Protein AF-A0A377DDI0-F1 (afdb_monomer_lite)

Structure (mmCIF, N/CA/C/O backbone):
data_AF-A0A377DDI0-F1
#
_entry.id   AF-A0A377DDI0-F1
#
loop_
_atom_site.group_PDB
_atom_site.id
_atom_site.type_symbol
_atom_site.label_atom_id
_atom_site.label_alt_id
_atom_site.label_comp_id
_atom_site.label_asym_id
_atom_site.label_entity_id
_atom_site.label_seq_id
_atom_site.pdbx_PDB_ins_code
_atom_site.Cartn_x
_atom_site.Cartn_y
_atom_site.Cartn_z
_atom_site.occupancy
_atom_site.B_iso_or_equiv
_atom_site.auth_seq_id
_atom_site.auth_comp_id
_atom_site.auth_asym_id
_atom_site.auth_atom_id
_atom_site.pdbx_PDB_model_num
ATOM 1 N N . MET A 1 1 ? -11.522 -9.857 15.204 1.00 60.22 1 MET A N 1
ATOM 2 C CA . MET A 1 1 ? -10.809 -10.797 14.312 1.00 60.22 1 MET A CA 1
ATOM 3 C C . MET A 1 1 ? -9.796 -11.535 15.163 1.00 60.22 1 MET A C 1
ATOM 5 O O . MET A 1 1 ? -9.206 -10.885 16.016 1.00 60.22 1 MET A O 1
ATOM 9 N N . ASP A 1 2 ? -9.607 -12.838 14.962 1.00 80.56 2 ASP A N 1
ATOM 10 C CA . ASP A 1 2 ? -8.554 -13.583 15.661 1.00 80.56 2 ASP A CA 1
ATOM 11 C C . ASP A 1 2 ? -7.173 -13.152 15.165 1.00 80.56 2 ASP A C 1
ATOM 13 O O . ASP A 1 2 ? -6.831 -13.349 13.996 1.00 80.56 2 ASP A O 1
ATOM 17 N N . THR A 1 3 ? -6.371 -12.567 16.052 1.00 79.50 3 THR A N 1
ATOM 18 C CA . THR A 1 3 ? -5.048 -12.015 15.722 1.00 79.50 3 THR A CA 1
ATOM 19 C C . THR A 1 3 ? -4.127 -13.077 15.120 1.00 79.50 3 THR A C 1
ATOM 21 O O . THR A 1 3 ? -3.436 -12.818 14.134 1.00 79.50 3 THR A O 1
ATOM 24 N N . SER A 1 4 ? -4.181 -14.301 15.650 1.00 83.19 4 SER A N 1
ATOM 25 C CA . SER A 1 4 ? -3.396 -15.441 15.166 1.00 83.19 4 SER A CA 1
ATOM 26 C C . SER A 1 4 ? -3.783 -15.854 13.744 1.00 83.19 4 SER A C 1
ATOM 28 O O . SER A 1 4 ? -2.911 -16.132 12.923 1.00 83.19 4 SER A O 1
ATOM 30 N N . ALA A 1 5 ? -5.078 -15.841 13.415 1.00 85.06 5 ALA A N 1
ATOM 31 C CA . ALA A 1 5 ? -5.556 -16.211 12.086 1.00 85.06 5 ALA A CA 1
ATOM 32 C C . ALA A 1 5 ? -5.127 -15.184 11.026 1.00 85.06 5 ALA A C 1
ATOM 34 O O . ALA A 1 5 ? -4.648 -15.561 9.955 1.00 85.06 5 ALA A O 1
ATOM 35 N N . VAL A 1 6 ? -5.235 -13.885 11.329 1.00 84.75 6 VAL A N 1
ATOM 36 C CA . VAL A 1 6 ? -4.829 -12.807 10.407 1.00 84.75 6 VAL A CA 1
ATOM 37 C C . VAL A 1 6 ? -3.309 -12.784 10.209 1.00 84.75 6 VAL A C 1
ATOM 39 O O . VAL A 1 6 ? -2.839 -12.589 9.085 1.00 84.75 6 VAL A O 1
ATOM 42 N N . PHE A 1 7 ? -2.539 -13.042 11.271 1.00 87.62 7 PHE A N 1
ATOM 43 C CA . PHE A 1 7 ? -1.081 -13.152 11.203 1.00 87.62 7 PHE A CA 1
ATOM 44 C C . PHE A 1 7 ? -0.641 -14.291 10.276 1.00 87.62 7 PHE A C 1
ATOM 46 O O . PHE A 1 7 ? 0.065 -14.046 9.296 1.00 87.62 7 PHE A O 1
ATOM 53 N N . VAL A 1 8 ? -1.123 -15.515 10.526 1.00 90.19 8 VAL A N 1
ATOM 54 C CA . VAL A 1 8 ? -0.775 -16.691 9.712 1.00 90.19 8 VAL A CA 1
ATOM 55 C C . VAL A 1 8 ? -1.194 -16.490 8.257 1.00 90.19 8 VAL A C 1
ATOM 57 O O . VAL A 1 8 ? -0.406 -16.755 7.351 1.00 90.19 8 VAL A O 1
ATOM 60 N N . THR A 1 9 ? -2.392 -15.946 8.025 1.00 88.62 9 THR A N 1
ATOM 61 C CA . THR A 1 9 ? -2.893 -15.647 6.675 1.00 88.62 9 THR A CA 1
ATOM 62 C C . THR A 1 9 ? -1.973 -14.669 5.941 1.00 88.62 9 THR A C 1
ATOM 64 O O . THR A 1 9 ? -1.608 -14.908 4.792 1.00 88.62 9 THR A O 1
ATOM 67 N N . THR A 1 10 ? -1.531 -13.599 6.608 1.00 88.50 10 THR A N 1
ATOM 68 C CA . THR A 1 10 ? -0.636 -12.594 6.010 1.00 88.50 10 THR A CA 1
ATOM 69 C C . THR A 1 10 ? 0.733 -13.185 5.678 1.00 88.50 10 THR A C 1
ATOM 71 O O . THR A 1 10 ? 1.239 -12.969 4.576 1.00 88.50 10 THR A O 1
ATOM 74 N N . CYS A 1 11 ? 1.318 -13.968 6.591 1.00 89.31 11 CYS A N 1
ATOM 75 C CA . CYS A 1 11 ? 2.591 -14.652 6.357 1.00 89.31 11 CYS A CA 1
ATOM 76 C C . CYS A 1 11 ? 2.506 -15.622 5.173 1.00 89.31 11 CYS A C 1
ATOM 78 O O . CYS A 1 11 ? 3.406 -15.650 4.335 1.00 89.31 11 CYS A O 1
ATOM 80 N N . LEU A 1 12 ? 1.416 -16.383 5.078 1.00 91.38 12 LEU A N 1
ATOM 81 C CA . LEU A 1 12 ? 1.224 -17.381 4.030 1.00 91.38 12 LEU A CA 1
ATOM 82 C C . LEU A 1 12 ? 1.040 -16.725 2.653 1.00 91.38 12 LEU A C 1
ATOM 84 O O . LEU A 1 12 ? 1.658 -17.156 1.680 1.00 91.38 12 LEU A O 1
ATOM 88 N N . ILE A 1 13 ? 0.281 -15.626 2.582 1.00 90.00 13 ILE A N 1
ATOM 89 C CA . ILE A 1 13 ? 0.108 -14.839 1.352 1.00 90.00 13 ILE A CA 1
ATOM 90 C C . ILE A 1 13 ? 1.425 -14.172 0.931 1.00 90.00 13 ILE A C 1
ATOM 92 O O . ILE A 1 13 ? 1.770 -14.205 -0.249 1.00 90.00 13 ILE A O 1
ATOM 96 N N . ALA A 1 14 ? 2.183 -13.596 1.870 1.00 89.00 14 ALA A N 1
ATOM 97 C CA . ALA A 1 14 ? 3.468 -12.958 1.576 1.00 89.00 14 ALA A CA 1
ATOM 98 C C . ALA A 1 14 ? 4.522 -13.970 1.095 1.00 89.00 14 ALA A C 1
ATOM 100 O O . ALA A 1 14 ? 5.243 -13.704 0.128 1.00 89.00 14 ALA A O 1
ATOM 101 N N . ALA A 1 15 ? 4.578 -15.152 1.719 1.00 89.12 15 ALA A N 1
ATOM 102 C CA . ALA A 1 15 ? 5.447 -16.245 1.292 1.00 89.12 15 ALA A CA 1
ATOM 103 C C . ALA A 1 15 ? 5.078 -16.724 -0.118 1.00 89.12 15 ALA A C 1
ATOM 105 O O . ALA A 1 15 ? 5.942 -16.788 -0.991 1.00 89.12 15 ALA A O 1
ATOM 106 N N . PHE A 1 16 ? 3.792 -16.976 -0.373 1.00 90.31 16 PHE A N 1
ATOM 107 C CA . PHE A 1 16 ? 3.318 -17.387 -1.693 1.00 90.31 16 PHE A CA 1
ATOM 108 C C . PHE A 1 16 ? 3.593 -16.320 -2.764 1.00 90.31 16 PHE A C 1
ATOM 110 O O . PHE A 1 16 ? 4.114 -16.636 -3.833 1.00 90.31 16 PHE A O 1
ATOM 117 N N . GLY A 1 17 ? 3.319 -15.046 -2.464 1.00 86.31 17 GLY A N 1
ATOM 118 C CA . GLY A 1 17 ? 3.586 -13.923 -3.364 1.00 86.31 17 GLY A CA 1
ATOM 119 C C . GLY A 1 17 ? 5.072 -13.764 -3.689 1.00 86.31 17 GLY A C 1
ATOM 120 O O . GLY A 1 17 ? 5.430 -13.570 -4.850 1.00 86.31 17 GLY A O 1
ATOM 121 N N . SER A 1 18 ? 5.943 -13.925 -2.693 1.00 87.31 18 SER A N 1
ATOM 122 C CA . SER A 1 18 ? 7.397 -13.865 -2.887 1.00 87.31 18 SER A CA 1
ATOM 123 C C . SER A 1 18 ? 7.920 -15.048 -3.711 1.00 87.31 18 SER A C 1
ATOM 125 O O . SER A 1 18 ? 8.747 -14.853 -4.600 1.00 87.31 18 SER A O 1
ATOM 127 N N . ILE A 1 19 ? 7.397 -16.261 -3.488 1.00 86.88 19 ILE A N 1
ATOM 128 C CA . ILE A 1 19 ? 7.741 -17.451 -4.288 1.00 86.88 19 ILE A CA 1
ATOM 129 C C . ILE A 1 19 ? 7.306 -17.263 -5.746 1.00 86.88 19 ILE A C 1
ATOM 131 O O . ILE A 1 19 ? 8.097 -17.496 -6.658 1.00 86.88 19 ILE A O 1
ATOM 135 N N . MET A 1 20 ? 6.075 -16.797 -5.979 1.00 84.94 20 MET A N 1
ATOM 136 C CA . MET A 1 20 ? 5.568 -16.514 -7.326 1.00 84.94 20 MET A CA 1
ATOM 137 C C . MET A 1 20 ? 6.403 -15.440 -8.036 1.00 84.94 20 MET A C 1
ATOM 139 O O . MET A 1 20 ? 6.679 -15.575 -9.227 1.00 84.94 20 MET A O 1
ATOM 143 N N . MET A 1 21 ? 6.847 -14.402 -7.319 1.00 82.62 21 MET A N 1
ATOM 144 C CA . MET A 1 21 ? 7.701 -13.348 -7.876 1.00 82.62 21 MET A CA 1
ATOM 145 C C . MET A 1 21 ? 9.086 -13.879 -8.272 1.00 82.62 21 MET A C 1
ATOM 147 O O . MET A 1 21 ? 9.588 -13.538 -9.345 1.00 82.62 21 MET A O 1
ATOM 151 N N . GLY A 1 22 ? 9.658 -14.779 -7.468 1.00 80.62 22 GLY A N 1
ATOM 152 C CA . GLY A 1 22 ? 10.904 -15.470 -7.797 1.00 80.62 22 GLY A CA 1
ATOM 153 C C . GLY A 1 22 ? 10.778 -16.400 -9.008 1.00 80.62 22 GLY A C 1
ATOM 154 O O . GLY A 1 22 ? 11.629 -16.358 -9.891 1.00 80.62 22 GLY A O 1
ATO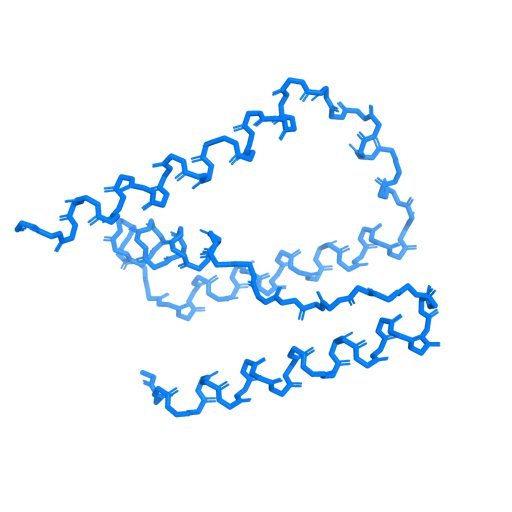M 155 N N . LEU A 1 23 ? 9.706 -17.197 -9.086 1.00 80.25 23 LEU A N 1
ATOM 156 C CA . LEU A 1 23 ? 9.541 -18.219 -10.128 1.00 80.25 23 LEU A CA 1
ATOM 157 C C . LEU A 1 23 ? 9.089 -17.650 -11.483 1.00 80.25 23 LEU A C 1
ATOM 159 O O . LEU A 1 23 ? 9.593 -18.062 -12.524 1.00 80.25 23 LEU A O 1
ATOM 163 N N . PHE A 1 24 ? 8.125 -16.722 -11.486 1.00 74.06 24 PHE A N 1
ATOM 164 C CA . PHE A 1 24 ? 7.516 -16.206 -12.719 1.00 74.06 24 PHE A CA 1
ATOM 165 C C . PHE A 1 24 ? 8.127 -14.895 -13.207 1.00 74.06 24 PHE A C 1
ATOM 167 O O . PHE A 1 24 ? 8.136 -14.642 -14.411 1.00 74.06 24 PHE A O 1
ATOM 174 N N . ALA A 1 25 ? 8.601 -14.038 -12.299 1.00 71.31 25 ALA A N 1
ATOM 175 C CA . ALA A 1 25 ? 9.097 -12.714 -12.663 1.00 71.31 25 ALA A CA 1
ATOM 176 C C . ALA A 1 25 ? 10.634 -12.621 -12.696 1.00 71.31 25 ALA A C 1
ATOM 178 O O . ALA A 1 25 ? 11.139 -11.597 -13.151 1.00 71.31 25 ALA A O 1
ATOM 179 N N . ASN A 1 26 ? 11.371 -13.659 -12.254 1.00 70.94 26 ASN A N 1
ATOM 180 C CA . ASN A 1 26 ? 12.845 -13.683 -12.160 1.00 70.94 26 ASN A CA 1
ATOM 181 C C . ASN A 1 26 ? 13.434 -12.418 -11.498 1.00 70.94 26 ASN A C 1
ATOM 183 O O . ASN A 1 26 ? 14.521 -11.954 -11.840 1.00 70.94 26 ASN A O 1
ATOM 187 N N . LEU A 1 27 ? 12.691 -11.832 -10.557 1.00 72.81 27 LEU A N 1
ATOM 188 C CA . LEU A 1 27 ? 13.054 -10.615 -9.838 1.00 72.81 27 LEU A CA 1
ATOM 189 C C . LEU A 1 27 ? 13.230 -10.980 -8.358 1.00 72.81 27 LEU A C 1
ATOM 191 O O . LEU A 1 27 ? 12.258 -11.425 -7.745 1.00 72.81 27 LEU A O 1
ATOM 195 N N . PRO A 1 28 ? 14.428 -10.803 -7.765 1.00 71.75 28 PRO A N 1
ATOM 196 C CA . PRO A 1 28 ? 14.701 -11.151 -6.370 1.00 71.75 28 PRO A CA 1
ATOM 197 C C . PRO A 1 28 ? 14.129 -10.085 -5.422 1.00 71.75 28 PRO A C 1
ATOM 199 O O . PRO A 1 28 ? 14.859 -9.404 -4.704 1.00 71.75 28 PRO A O 1
ATOM 202 N N . VAL A 1 29 ? 12.811 -9.896 -5.456 1.00 76.94 29 VAL A N 1
ATOM 203 C CA . VAL A 1 29 ? 12.093 -8.907 -4.647 1.00 76.94 29 VAL A CA 1
ATOM 204 C C . VAL A 1 29 ? 11.138 -9.643 -3.717 1.00 76.94 29 VAL A C 1
ATOM 206 O O . VAL A 1 29 ? 10.258 -10.375 -4.162 1.00 76.94 29 VAL A O 1
ATOM 209 N N . ALA A 1 30 ? 11.317 -9.445 -2.411 1.00 77.94 30 ALA A N 1
ATOM 210 C CA . ALA A 1 30 ? 10.393 -9.959 -1.412 1.00 77.94 30 ALA A CA 1
ATOM 211 C C . ALA A 1 30 ? 9.123 -9.102 -1.401 1.00 77.94 30 ALA A C 1
ATOM 213 O O . ALA A 1 30 ? 9.176 -7.878 -1.249 1.00 77.94 30 ALA A O 1
ATOM 214 N N . LEU A 1 31 ? 7.976 -9.754 -1.556 1.00 80.50 31 LEU A N 1
ATOM 215 C CA . LEU A 1 31 ? 6.676 -9.103 -1.535 1.00 80.50 31 LEU A CA 1
ATOM 216 C C . LEU A 1 31 ? 6.195 -9.056 -0.084 1.00 80.50 31 LEU A C 1
ATOM 218 O O . LEU A 1 31 ? 5.743 -10.055 0.473 1.00 80.50 31 LEU A O 1
ATOM 222 N N . ALA A 1 32 ? 6.336 -7.887 0.535 1.00 81.06 32 ALA A N 1
ATOM 223 C CA . ALA A 1 32 ? 5.889 -7.631 1.897 1.00 81.06 32 ALA A CA 1
ATOM 224 C C . ALA A 1 32 ? 4.592 -6.801 1.906 1.00 81.06 32 ALA A C 1
ATOM 226 O O . ALA A 1 32 ? 4.365 -5.993 0.999 1.00 81.06 32 ALA A O 1
ATOM 227 N N . PRO A 1 33 ? 3.737 -6.964 2.931 1.00 79.62 33 PRO A N 1
ATOM 228 C CA . PRO A 1 33 ? 2.551 -6.134 3.094 1.00 79.62 33 PRO A CA 1
ATOM 229 C C . PRO A 1 33 ? 2.928 -4.657 3.288 1.00 79.62 33 PRO A C 1
ATOM 231 O O . PRO A 1 33 ? 3.843 -4.312 4.037 1.00 79.62 33 PRO A O 1
ATOM 234 N N . ALA A 1 34 ? 2.192 -3.764 2.625 1.00 83.69 34 ALA A N 1
ATOM 235 C CA . ALA A 1 34 ? 2.416 -2.325 2.702 1.00 83.69 34 ALA A CA 1
ATOM 236 C C . ALA A 1 34 ? 1.898 -1.751 4.034 1.00 83.69 34 ALA A C 1
ATOM 238 O O . ALA A 1 34 ? 0.720 -1.418 4.174 1.00 83.69 34 ALA A O 1
ATOM 239 N N . MET A 1 35 ? 2.795 -1.584 5.010 1.00 82.31 35 MET A N 1
ATOM 240 C CA . MET A 1 35 ? 2.437 -1.134 6.365 1.00 82.31 35 MET A CA 1
ATOM 241 C C . MET A 1 35 ? 1.765 0.249 6.412 1.00 82.31 35 MET A C 1
ATOM 243 O O . MET A 1 35 ? 0.893 0.475 7.248 1.00 82.31 35 MET A O 1
ATOM 247 N N . GLY A 1 36 ? 2.098 1.163 5.493 1.00 82.38 36 GLY A N 1
ATOM 248 C CA . GLY A 1 36 ? 1.474 2.491 5.445 1.00 82.38 36 GLY A CA 1
ATOM 249 C C . GLY A 1 36 ? -0.006 2.479 5.063 1.00 82.38 36 GLY A C 1
ATOM 250 O O . GLY A 1 36 ? -0.794 3.226 5.642 1.00 82.38 36 GLY A O 1
ATOM 251 N N . LEU A 1 37 ? -0.411 1.586 4.153 1.00 82.25 37 LEU A N 1
ATOM 252 C CA . LEU A 1 37 ? -1.829 1.403 3.829 1.00 82.25 37 LEU A CA 1
ATOM 253 C C . LEU A 1 37 ? -2.593 0.759 4.986 1.00 82.25 37 LEU A C 1
ATOM 255 O O . LEU A 1 37 ? -3.745 1.115 5.212 1.00 82.25 37 LEU A O 1
ATOM 259 N N . ASN A 1 38 ? -1.957 -0.144 5.737 1.00 84.38 38 ASN A N 1
ATOM 260 C CA . ASN A 1 38 ? -2.582 -0.769 6.904 1.00 84.38 38 ASN A CA 1
ATOM 261 C C . ASN A 1 38 ? -2.887 0.266 7.998 1.00 84.38 38 ASN A C 1
ATOM 263 O O . ASN A 1 38 ? -3.971 0.244 8.581 1.00 84.38 38 ASN A O 1
ATOM 267 N N . ALA A 1 39 ? -1.969 1.210 8.233 1.00 82.94 39 ALA A N 1
ATOM 268 C CA . ALA A 1 39 ? -2.201 2.327 9.147 1.00 82.94 39 ALA A CA 1
ATOM 269 C C . ALA A 1 39 ? -3.332 3.239 8.645 1.00 82.94 39 ALA A C 1
ATOM 271 O O . ALA A 1 39 ? -4.254 3.555 9.394 1.00 82.94 39 ALA A O 1
ATOM 272 N N . PHE A 1 40 ? -3.315 3.615 7.362 1.00 83.25 40 PHE A N 1
ATOM 273 C CA . PHE A 1 40 ? -4.393 4.412 6.769 1.00 83.25 40 PHE A CA 1
ATOM 274 C C . PHE A 1 40 ? -5.757 3.720 6.904 1.00 83.25 40 PHE A C 1
ATOM 276 O O . PHE A 1 40 ? -6.739 4.344 7.295 1.00 83.25 40 PHE A O 1
ATOM 283 N N . PHE A 1 41 ? -5.816 2.416 6.645 1.00 84.56 41 PHE A N 1
ATOM 284 C CA . PHE A 1 41 ? -7.030 1.623 6.783 1.00 84.56 41 PHE A CA 1
ATOM 285 C C . PHE A 1 41 ? -7.583 1.645 8.215 1.00 84.56 41 PHE A C 1
ATOM 287 O O . PHE A 1 41 ? -8.752 1.967 8.423 1.00 84.56 41 PHE A O 1
ATOM 294 N N . ALA A 1 42 ? -6.747 1.351 9.211 1.00 83.06 42 ALA A N 1
ATOM 295 C CA . ALA A 1 42 ? -7.185 1.294 10.603 1.00 83.06 42 ALA A CA 1
ATOM 296 C C . ALA A 1 42 ? -7.631 2.669 11.132 1.00 83.06 42 ALA A C 1
ATOM 298 O O . ALA A 1 42 ? -8.673 2.782 11.777 1.00 83.06 42 ALA A O 1
ATOM 299 N N . PHE A 1 43 ? -6.874 3.725 10.831 1.00 81.12 43 PHE A N 1
ATOM 300 C CA . PHE A 1 43 ? -7.097 5.041 11.429 1.00 81.12 43 PHE A CA 1
ATOM 301 C C . PHE A 1 43 ? -8.057 5.929 10.630 1.00 81.12 43 PHE A C 1
ATOM 303 O O . PHE A 1 43 ? -8.839 6.676 11.211 1.00 81.12 43 PHE A O 1
ATOM 310 N N . VAL A 1 44 ? -8.053 5.852 9.301 1.00 80.81 44 VAL A N 1
ATOM 311 C CA . VAL A 1 44 ? -8.929 6.696 8.473 1.00 80.81 44 VAL A CA 1
ATOM 312 C C . VAL A 1 44 ? -10.236 5.978 8.160 1.00 80.81 44 VAL A C 1
ATOM 314 O O . VAL A 1 44 ? -11.311 6.519 8.402 1.00 80.81 44 VAL A O 1
ATOM 317 N N . VAL A 1 45 ? -10.171 4.744 7.659 1.00 82.19 45 VAL A N 1
ATOM 318 C CA . VAL A 1 45 ? -11.376 4.038 7.190 1.00 82.19 45 VAL A CA 1
ATOM 319 C C . VAL A 1 45 ? -12.196 3.495 8.358 1.00 82.19 45 VAL A C 1
ATOM 321 O O . VAL A 1 45 ? -13.415 3.636 8.372 1.00 82.19 45 VAL A O 1
ATOM 324 N N . VAL A 1 46 ? -11.545 2.893 9.353 1.00 81.31 46 VAL A N 1
ATOM 325 C CA . VAL A 1 46 ? -12.264 2.307 10.494 1.00 81.31 46 VAL A CA 1
ATOM 326 C C . VAL A 1 46 ? -12.503 3.346 11.589 1.00 81.31 46 VAL A C 1
ATOM 328 O O . VAL A 1 46 ? -13.638 3.510 12.028 1.00 81.31 46 VAL A O 1
ATOM 331 N N . GLN A 1 47 ? -11.469 4.079 12.016 1.00 75.81 47 GLN A N 1
ATOM 332 C CA . GLN A 1 47 ? -11.602 5.001 13.150 1.00 75.81 47 GLN A CA 1
ATOM 333 C C . GLN A 1 47 ? -12.238 6.353 12.779 1.00 75.81 47 GLN A C 1
ATOM 335 O O . GLN A 1 47 ? -13.119 6.806 13.504 1.00 75.81 47 GLN A O 1
ATOM 340 N N . ALA A 1 48 ? -11.846 6.994 11.669 1.00 76.19 48 ALA A N 1
ATOM 341 C CA . ALA A 1 48 ? -12.392 8.310 11.304 1.00 76.19 48 ALA A CA 1
ATOM 342 C C . ALA A 1 48 ? -13.751 8.237 10.583 1.00 76.19 48 ALA A C 1
ATOM 344 O O . ALA A 1 48 ? -14.621 9.063 10.847 1.00 76.19 48 ALA A O 1
ATOM 345 N N . MET A 1 49 ? -13.957 7.260 9.691 1.00 77.50 49 MET A N 1
ATOM 346 C CA . MET A 1 49 ? -15.239 7.087 8.983 1.00 77.50 49 MET A CA 1
ATOM 347 C C . MET A 1 49 ? -16.249 6.206 9.738 1.00 77.50 49 MET A C 1
ATOM 349 O O . MET A 1 49 ? -17.402 6.125 9.323 1.00 77.50 49 MET A O 1
ATOM 353 N N . GLY A 1 50 ? -15.843 5.542 10.827 1.00 76.62 50 GLY A N 1
ATOM 354 C CA . GLY A 1 50 ? -16.727 4.697 11.642 1.00 76.62 50 GLY A CA 1
ATOM 355 C C . GLY A 1 50 ? -17.289 3.475 10.905 1.00 76.62 50 GLY A C 1
ATOM 356 O O . GLY A 1 50 ? -18.283 2.892 11.340 1.00 76.62 50 GLY A O 1
ATOM 357 N N . LEU A 1 51 ? -16.694 3.096 9.771 1.00 77.56 51 LEU A N 1
ATOM 358 C CA . LEU A 1 51 ? -17.171 1.987 8.954 1.00 77.56 51 LEU A CA 1
ATOM 359 C C . LEU A 1 51 ? -16.692 0.645 9.524 1.00 77.56 51 LEU A C 1
ATOM 361 O O . LEU A 1 51 ? -15.552 0.528 9.985 1.00 77.56 51 LEU A O 1
ATOM 365 N N . PRO A 1 52 ? -17.522 -0.410 9.443 1.00 82.75 52 PRO A N 1
ATOM 366 C CA . PRO A 1 52 ? -17.096 -1.749 9.814 1.00 82.75 52 PRO A CA 1
ATOM 367 C C . PRO A 1 52 ? -15.953 -2.212 8.897 1.00 82.75 52 PRO A C 1
ATOM 369 O O . PRO A 1 52 ? -15.990 -2.030 7.677 1.00 82.75 52 PRO A O 1
ATOM 372 N N . TRP A 1 53 ? -14.934 -2.844 9.486 1.00 79.81 53 TRP A N 1
ATOM 373 C CA . TRP A 1 53 ? -13.712 -3.268 8.787 1.00 79.81 53 TRP A CA 1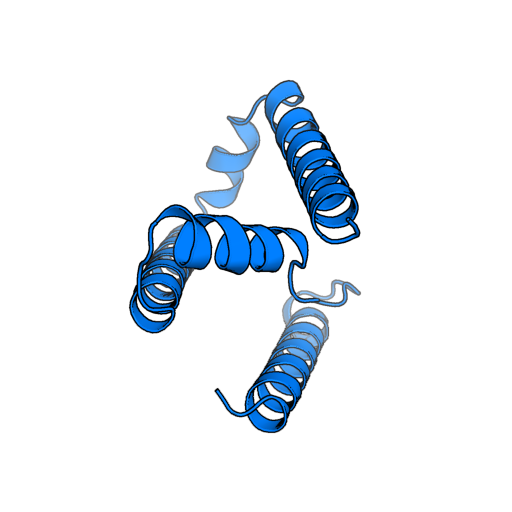
ATOM 374 C C . TRP A 1 53 ? -13.989 -4.177 7.576 1.00 79.81 53 TRP A C 1
ATOM 376 O 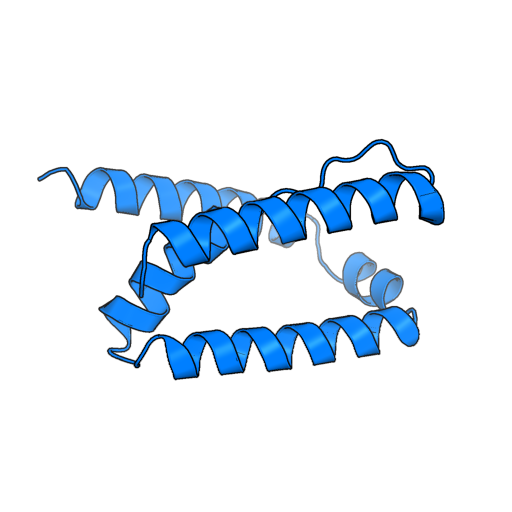O . TRP A 1 53 ? -13.228 -4.160 6.610 1.00 79.81 53 TRP A O 1
ATOM 386 N N . GLN A 1 54 ? -15.098 -4.923 7.583 1.00 85.19 54 GLN A N 1
ATOM 387 C CA . GLN A 1 54 ? -15.524 -5.768 6.467 1.00 85.19 54 GLN A CA 1
ATOM 388 C C . GLN A 1 54 ? -15.819 -4.953 5.201 1.00 85.19 54 GLN A C 1
ATOM 390 O O . GLN A 1 54 ? -15.431 -5.355 4.105 1.00 85.19 54 GLN A O 1
ATOM 395 N N . VAL A 1 55 ? -16.468 -3.791 5.343 1.00 85.69 55 VAL A N 1
ATOM 396 C CA . VAL A 1 55 ? -16.795 -2.908 4.210 1.00 85.69 55 VAL A CA 1
ATOM 397 C C . VAL A 1 55 ? -15.518 -2.311 3.630 1.00 85.69 55 VAL A C 1
ATOM 399 O O . VAL A 1 55 ? -15.336 -2.294 2.413 1.00 85.69 55 VAL A O 1
ATOM 402 N N . GLY A 1 56 ? -14.588 -1.903 4.495 1.00 83.94 56 GLY A N 1
ATOM 403 C CA . GLY A 1 56 ? -13.285 -1.413 4.063 1.00 83.94 56 GLY A CA 1
ATOM 404 C C . GLY A 1 56 ? -12.473 -2.478 3.311 1.00 83.94 56 GLY A C 1
ATOM 405 O O . GLY A 1 56 ? -11.916 -2.189 2.252 1.00 83.94 56 GLY A O 1
ATOM 406 N N . MET A 1 57 ? -12.436 -3.721 3.805 1.00 85.38 57 MET A N 1
ATOM 407 C CA . MET A 1 57 ? -11.770 -4.823 3.094 1.00 85.38 57 MET A CA 1
ATOM 408 C C . MET A 1 57 ? -12.454 -5.150 1.760 1.00 85.38 57 MET A C 1
ATOM 410 O O . MET A 1 57 ? -11.765 -5.447 0.784 1.00 85.38 57 MET A O 1
ATOM 414 N N . GLY A 1 58 ? -13.783 -5.028 1.680 1.00 88.94 58 GLY A N 1
ATOM 415 C CA . GLY A 1 58 ? -14.531 -5.171 0.429 1.00 88.94 58 GLY A CA 1
ATOM 416 C C . GLY A 1 58 ? -14.138 -4.129 -0.623 1.00 88.94 58 GLY A C 1
ATOM 417 O O . GLY A 1 58 ? -13.935 -4.475 -1.786 1.00 88.94 58 GLY A O 1
ATOM 418 N N . ALA A 1 59 ? -13.950 -2.869 -0.221 1.00 88.25 59 ALA A N 1
ATOM 419 C CA . ALA A 1 59 ? -13.473 -1.818 -1.123 1.00 88.25 59 ALA A CA 1
ATOM 420 C C . ALA A 1 59 ? -12.052 -2.105 -1.643 1.00 88.25 59 ALA A C 1
ATOM 422 O O . ALA A 1 59 ? -11.783 -1.948 -2.836 1.00 88.25 59 ALA A O 1
ATOM 423 N N . ILE A 1 60 ? -11.157 -2.586 -0.772 1.00 88.56 60 ILE A N 1
ATOM 424 C CA . ILE A 1 60 ? -9.790 -2.978 -1.152 1.00 88.56 60 ILE A CA 1
ATOM 425 C C . ILE A 1 60 ? -9.814 -4.155 -2.134 1.00 88.56 60 ILE A C 1
ATOM 427 O O . ILE A 1 60 ? -9.077 -4.144 -3.119 1.00 88.56 60 ILE A O 1
ATOM 431 N N . PHE A 1 61 ? -10.681 -5.144 -1.909 1.00 91.00 61 PHE A N 1
ATOM 432 C CA . PHE A 1 61 ? -10.837 -6.296 -2.797 1.00 91.00 61 PHE A CA 1
ATOM 433 C C . PHE A 1 61 ? -11.280 -5.883 -4.209 1.00 91.00 61 PHE A C 1
ATOM 435 O O . PHE A 1 61 ? -10.659 -6.285 -5.194 1.00 91.00 61 PHE A O 1
ATOM 442 N N . TRP A 1 62 ? -12.291 -5.015 -4.321 1.00 92.75 62 TRP A N 1
ATOM 443 C CA . TRP A 1 62 ? -12.715 -4.475 -5.617 1.00 92.75 62 TRP A CA 1
ATOM 444 C C . TRP A 1 62 ? -11.628 -3.625 -6.285 1.00 92.75 62 TRP A C 1
ATOM 446 O O . TRP A 1 62 ? -11.419 -3.740 -7.494 1.00 92.75 62 TRP A O 1
ATOM 456 N N . GLY A 1 63 ? -10.881 -2.834 -5.510 1.00 89.75 63 GLY A N 1
ATOM 457 C CA . GLY A 1 63 ? -9.714 -2.100 -6.005 1.00 89.75 63 GLY A CA 1
ATOM 458 C C . GLY A 1 63 ? -8.617 -3.024 -6.548 1.00 89.75 63 GLY A C 1
ATOM 459 O O . GLY A 1 63 ? -8.043 -2.746 -7.601 1.00 89.75 63 GLY A O 1
ATOM 460 N N . ALA A 1 64 ? -8.367 -4.156 -5.884 1.00 88.12 64 ALA A N 1
ATOM 461 C CA . ALA A 1 64 ? -7.404 -5.163 -6.324 1.00 88.12 64 ALA A CA 1
ATOM 462 C C . ALA A 1 64 ? -7.845 -5.865 -7.618 1.00 88.12 64 ALA A C 1
ATOM 464 O O . ALA A 1 64 ? -7.020 -6.056 -8.511 1.00 88.12 64 ALA A O 1
ATOM 465 N N . ILE A 1 65 ? -9.136 -6.181 -7.765 1.00 93.56 65 ILE A N 1
ATOM 466 C CA . ILE A 1 65 ? -9.696 -6.697 -9.027 1.00 93.56 65 ILE A CA 1
ATOM 467 C C . ILE A 1 65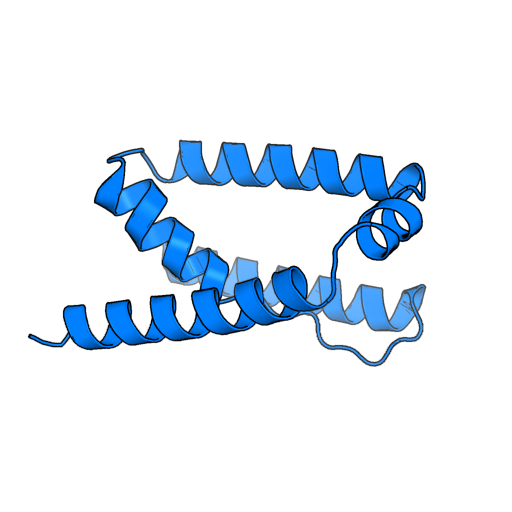 ? -9.524 -5.668 -10.150 1.00 93.56 65 ILE A C 1
ATOM 469 O O . ILE A 1 65 ? -9.081 -6.020 -11.245 1.00 93.56 65 ILE A O 1
ATOM 473 N N . GLY A 1 66 ? -9.816 -4.392 -9.878 1.00 91.00 66 GLY A N 1
ATOM 474 C CA . GLY A 1 66 ? -9.596 -3.307 -10.835 1.00 91.00 66 GLY A CA 1
ATOM 475 C C . GLY A 1 66 ? -8.131 -3.205 -11.271 1.00 91.00 66 GLY A C 1
ATOM 476 O O . GLY A 1 66 ? -7.837 -3.139 -12.465 1.00 91.00 66 GLY A O 1
ATOM 477 N N . LEU A 1 67 ? -7.196 -3.275 -10.320 1.00 85.69 67 LEU A N 1
ATOM 478 C CA . LEU A 1 67 ? -5.758 -3.266 -10.599 1.00 85.69 67 LEU A CA 1
ATOM 479 C C . LEU A 1 67 ? -5.307 -4.504 -11.395 1.00 85.69 67 LEU A C 1
ATOM 481 O O . LEU A 1 67 ? -4.462 -4.397 -12.290 1.00 85.69 67 LEU A O 1
ATOM 485 N N . LEU A 1 68 ? -5.874 -5.674 -11.098 1.0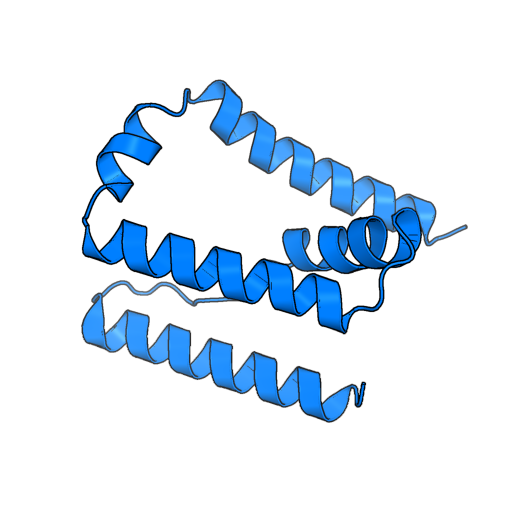0 88.75 68 LEU A N 1
ATOM 486 C CA . LEU A 1 68 ? -5.600 -6.915 -11.819 1.00 88.75 68 LEU A CA 1
ATOM 487 C C . LEU A 1 68 ? -6.053 -6.804 -13.278 1.00 88.75 68 LEU A C 1
ATOM 489 O O . LEU A 1 68 ? -5.262 -7.091 -14.178 1.00 88.75 68 LEU A O 1
ATOM 493 N N . LEU A 1 69 ? -7.266 -6.299 -13.525 1.00 89.62 69 LEU A N 1
ATOM 494 C CA . LEU A 1 69 ? -7.765 -6.030 -14.877 1.00 89.62 69 LEU A CA 1
ATOM 495 C C . LEU A 1 69 ? -6.834 -5.064 -15.620 1.00 89.62 69 LEU A C 1
ATOM 497 O O . LEU A 1 69 ? -6.353 -5.387 -16.706 1.00 89.62 69 LEU A O 1
ATOM 501 N N . LEU A 1 70 ? -6.487 -3.924 -15.016 1.00 86.44 70 LEU A N 1
ATOM 502 C CA . LEU A 1 70 ? -5.563 -2.947 -15.614 1.00 86.44 70 LEU A CA 1
ATOM 503 C C . LEU A 1 70 ? -4.184 -3.544 -15.944 1.00 86.44 70 LEU A C 1
ATOM 505 O O . LEU A 1 70 ? -3.563 -3.171 -16.946 1.00 86.44 70 LEU A O 1
ATOM 509 N N . THR A 1 71 ? -3.706 -4.481 -15.123 1.00 84.31 71 THR A N 1
ATOM 510 C CA . THR A 1 71 ? -2.441 -5.192 -15.349 1.00 84.31 71 THR A CA 1
ATOM 511 C C . THR A 1 71 ? -2.527 -6.120 -16.561 1.00 84.31 71 THR A C 1
ATOM 513 O O . THR A 1 71 ? -1.600 -6.128 -17.377 1.00 84.31 71 THR A O 1
ATOM 516 N N . ILE A 1 72 ? -3.644 -6.838 -16.727 1.00 85.00 72 ILE A N 1
ATOM 517 C CA . ILE A 1 72 ? -3.905 -7.699 -17.894 1.00 85.00 72 ILE A CA 1
ATOM 518 C C . ILE A 1 72 ? -3.960 -6.865 -19.179 1.00 85.00 72 ILE A C 1
ATOM 520 O O . ILE A 1 72 ? -3.309 -7.215 -20.163 1.00 85.00 72 ILE A O 1
ATOM 524 N N . PHE A 1 73 ? -4.635 -5.712 -19.155 1.00 84.25 73 PHE A N 1
ATOM 525 C CA . PHE A 1 73 ? -4.705 -4.789 -20.295 1.00 84.25 73 PHE A CA 1
ATOM 526 C C . PHE A 1 73 ? -3.383 -4.036 -20.575 1.00 84.25 73 PHE A C 1
ATOM 528 O O . PHE A 1 73 ? -3.322 -3.214 -21.485 1.00 84.25 73 PHE A O 1
ATOM 535 N N . ARG A 1 74 ? -2.306 -4.300 -19.814 1.00 74.56 74 ARG A N 1
ATOM 536 C CA . ARG A 1 74 ? -0.959 -3.695 -19.940 1.00 74.56 74 ARG A CA 1
ATOM 537 C C . ARG A 1 74 ? -0.918 -2.155 -19.914 1.00 74.56 74 ARG A C 1
ATOM 539 O O . ARG A 1 74 ? 0.117 -1.571 -20.234 1.00 74.56 74 ARG A O 1
ATOM 546 N N . VAL A 1 75 ? -1.966 -1.488 -19.425 1.00 77.12 75 VAL A N 1
ATOM 547 C CA . VAL A 1 75 ? -2.059 -0.012 -19.324 1.00 77.12 75 VAL A CA 1
ATOM 548 C C . VAL A 1 75 ? -1.104 0.565 -18.265 1.00 77.12 75 VAL A C 1
ATOM 550 O O . VAL A 1 75 ? -0.833 1.765 -18.238 1.00 77.12 75 VAL A O 1
ATOM 553 N N . ARG A 1 76 ? -0.505 -0.294 -17.427 1.00 70.38 76 ARG A N 1
ATOM 554 C CA . ARG A 1 76 ? 0.443 0.076 -16.360 1.00 70.38 76 ARG A CA 1
ATOM 555 C C . ARG A 1 76 ? 1.528 1.069 -16.789 1.00 70.38 76 ARG A C 1
ATOM 557 O O . ARG A 1 76 ? 1.858 1.966 -16.022 1.00 70.38 76 ARG A O 1
ATOM 564 N N . TYR A 1 77 ? 2.071 0.930 -18.000 1.00 70.12 77 TYR A N 1
ATOM 565 C CA . TYR A 1 77 ? 3.162 1.792 -18.459 1.00 70.12 77 TYR A CA 1
ATOM 566 C C . TYR A 1 77 ? 2.677 3.219 -18.740 1.00 70.12 77 TYR A C 1
ATOM 568 O O . TYR A 1 77 ? 3.295 4.181 -18.291 1.00 70.12 77 TYR A O 1
ATOM 576 N N . TRP A 1 78 ? 1.518 3.349 -19.392 1.00 75.31 78 TRP A N 1
ATOM 577 C CA . TRP A 1 78 ? 0.872 4.637 -19.649 1.00 75.31 78 TRP A CA 1
ATOM 578 C C . TRP A 1 78 ? 0.503 5.354 -18.352 1.00 75.31 78 TRP A C 1
ATOM 580 O O . TRP A 1 78 ? 0.735 6.553 -18.222 1.00 75.31 78 TRP A O 1
ATOM 590 N N . MET A 1 79 ? -0.006 4.625 -17.361 1.00 75.12 79 MET A N 1
ATOM 591 C CA . MET A 1 79 ? -0.371 5.215 -16.073 1.00 75.12 79 MET A CA 1
ATOM 592 C C . MET A 1 79 ? 0.852 5.786 -15.339 1.00 75.12 79 MET A C 1
ATOM 594 O O . MET A 1 79 ? 0.804 6.904 -14.838 1.00 75.12 79 MET A O 1
ATOM 598 N N . ILE A 1 80 ? 1.972 5.056 -15.324 1.00 75.19 80 ILE A N 1
ATOM 599 C CA . ILE A 1 80 ? 3.206 5.481 -14.640 1.00 75.19 80 ILE A CA 1
ATOM 600 C C . ILE A 1 80 ? 3.894 6.643 -15.369 1.00 75.19 80 ILE A C 1
ATOM 602 O O . ILE A 1 80 ? 4.462 7.513 -14.707 1.00 75.19 80 ILE A O 1
ATOM 606 N N . ALA A 1 81 ? 3.843 6.669 -16.705 1.00 81.44 81 ALA A N 1
ATOM 607 C CA . ALA A 1 81 ? 4.446 7.726 -17.519 1.00 81.44 81 ALA A CA 1
ATOM 608 C C . ALA A 1 81 ? 3.753 9.087 -17.340 1.00 81.44 81 ALA A C 1
ATOM 610 O O . ALA A 1 81 ? 4.409 10.121 -17.410 1.00 81.44 81 ALA A O 1
ATOM 611 N N . ASN A 1 82 ? 2.447 9.086 -17.062 1.00 83.62 82 ASN A N 1
ATOM 612 C CA . ASN A 1 82 ? 1.676 10.311 -16.851 1.00 83.62 82 ASN A CA 1
ATOM 613 C C . ASN A 1 82 ? 1.759 10.852 -15.413 1.00 83.62 82 ASN A C 1
ATOM 615 O O . ASN A 1 82 ? 1.300 11.963 -15.160 1.00 83.62 82 ASN A O 1
ATOM 619 N N . ILE A 1 83 ? 2.339 10.107 -14.461 1.00 85.06 83 ILE A N 1
ATOM 620 C CA . ILE A 1 83 ? 2.499 10.584 -13.080 1.00 85.06 83 ILE A CA 1
ATOM 621 C C . ILE A 1 83 ? 3.785 11.422 -12.985 1.00 85.06 83 ILE A C 1
ATOM 623 O O . ILE A 1 83 ? 4.880 10.847 -13.049 1.00 85.06 83 ILE A O 1
ATOM 627 N N . PRO A 1 84 ? 3.694 12.753 -12.779 1.00 88.31 84 PRO A N 1
ATOM 628 C CA . PRO A 1 84 ? 4.863 13.608 -12.634 1.00 88.31 84 PRO A CA 1
ATOM 629 C C . PRO A 1 84 ? 5.676 13.209 -11.399 1.00 88.31 84 PRO A C 1
ATOM 631 O O . PRO A 1 84 ? 5.132 12.823 -10.360 1.00 88.31 84 PRO A O 1
ATOM 634 N N . VAL A 1 85 ? 7.001 13.333 -11.502 1.00 86.44 85 VAL A N 1
ATOM 635 C CA . VAL A 1 85 ? 7.949 12.904 -10.458 1.00 86.44 85 VAL A CA 1
ATOM 636 C C . VAL A 1 85 ? 7.641 13.558 -9.106 1.00 86.44 85 VAL A C 1
ATOM 638 O O . VAL A 1 85 ? 7.690 12.881 -8.080 1.00 86.44 85 VAL A O 1
ATOM 641 N N . SER A 1 86 ? 7.223 14.826 -9.100 1.00 89.25 86 SER A N 1
ATOM 642 C CA . SER A 1 86 ? 6.837 15.548 -7.882 1.00 89.25 86 SER A CA 1
ATOM 643 C C . SER A 1 86 ? 5.682 14.882 -7.125 1.00 89.25 86 SER A C 1
ATOM 645 O O . SER A 1 86 ? 5.730 14.798 -5.900 1.00 89.25 86 SER A O 1
ATOM 647 N N . LEU A 1 87 ? 4.675 14.342 -7.830 1.00 89.44 87 LEU A N 1
ATOM 648 C CA . LEU A 1 87 ? 3.578 13.601 -7.191 1.00 89.44 87 LEU A CA 1
ATOM 649 C C . LEU A 1 87 ? 4.067 12.269 -6.618 1.00 89.44 87 LEU A C 1
ATOM 651 O O . LEU A 1 87 ? 3.676 11.894 -5.515 1.00 89.44 87 LEU A O 1
ATOM 655 N N . ARG A 1 88 ? 4.963 11.574 -7.327 1.00 86.44 88 ARG A N 1
ATOM 656 C CA . ARG A 1 88 ? 5.519 10.292 -6.868 1.00 86.44 88 ARG A CA 1
ATOM 657 C C . ARG A 1 88 ? 6.296 10.444 -5.559 1.00 86.44 88 ARG A C 1
ATOM 659 O O . ARG A 1 88 ? 6.089 9.657 -4.639 1.00 86.44 88 ARG A O 1
ATOM 666 N N . VAL A 1 89 ? 7.140 11.473 -5.468 1.00 88.94 89 VAL A N 1
ATOM 667 C CA . VAL A 1 89 ? 7.909 11.792 -4.253 1.00 88.94 89 VAL A CA 1
ATOM 668 C C . VAL A 1 89 ? 6.989 12.295 -3.135 1.00 88.94 89 VAL A C 1
ATOM 670 O O . VAL A 1 89 ? 7.146 11.896 -1.977 1.00 88.94 89 VAL A O 1
ATOM 673 N N . GLY A 1 90 ? 5.989 13.112 -3.481 1.00 91.25 90 GLY A N 1
ATOM 674 C CA . GLY A 1 90 ? 4.994 13.622 -2.539 1.00 91.25 90 GLY A CA 1
ATOM 675 C C . GLY A 1 90 ? 4.207 12.512 -1.841 1.00 91.25 90 GLY A C 1
ATOM 676 O O . GLY A 1 90 ? 4.069 12.549 -0.622 1.00 91.25 90 GLY A O 1
ATOM 677 N N . ILE A 1 91 ? 3.767 11.484 -2.577 1.00 89.56 91 ILE A N 1
ATOM 678 C CA . ILE A 1 91 ? 3.040 10.337 -2.004 1.00 89.56 91 ILE A CA 1
ATOM 679 C C . ILE A 1 91 ? 3.908 9.591 -0.983 1.00 89.56 91 ILE A C 1
ATOM 681 O O . ILE A 1 91 ? 3.451 9.320 0.127 1.00 89.56 91 ILE A O 1
ATOM 685 N N . THR A 1 92 ? 5.167 9.289 -1.317 1.00 87.88 92 THR A N 1
ATOM 686 C CA . THR A 1 92 ? 6.071 8.591 -0.387 1.00 87.88 92 THR A CA 1
ATOM 687 C C . THR A 1 92 ? 6.367 9.407 0.873 1.00 87.88 92 THR A C 1
ATOM 689 O O . THR A 1 92 ? 6.324 8.860 1.974 1.00 87.88 92 THR A O 1
ATOM 692 N N . SER A 1 93 ? 6.600 10.717 0.730 1.00 92.12 93 SER A N 1
ATOM 693 C CA . SER A 1 93 ? 6.820 11.628 1.862 1.00 92.12 93 SER A CA 1
ATOM 694 C C . SER A 1 93 ? 5.568 11.759 2.739 1.00 92.12 93 SER A C 1
ATOM 696 O O . SER A 1 93 ? 5.645 11.653 3.963 1.00 92.12 93 SER A O 1
ATOM 698 N N . GLY A 1 94 ? 4.394 11.894 2.114 1.00 89.12 94 GLY A N 1
ATOM 699 C CA . GLY A 1 94 ? 3.108 12.005 2.800 1.00 89.12 94 GLY A CA 1
ATOM 700 C C . GLY A 1 94 ? 2.754 10.763 3.614 1.00 89.12 94 GLY A C 1
ATOM 701 O O . GLY A 1 94 ? 2.347 10.896 4.764 1.00 89.12 94 GLY A O 1
ATOM 702 N N . ILE A 1 95 ? 2.964 9.557 3.073 1.00 89.00 95 ILE A N 1
ATOM 703 C CA . ILE A 1 95 ? 2.725 8.306 3.814 1.00 89.00 95 ILE A CA 1
ATOM 704 C C . ILE A 1 95 ? 3.672 8.202 5.021 1.00 89.00 95 ILE A C 1
ATOM 706 O O . ILE A 1 95 ? 3.234 7.822 6.106 1.00 89.00 95 ILE A O 1
ATOM 710 N N . GLY A 1 96 ? 4.948 8.571 4.866 1.00 88.25 96 GLY A N 1
ATOM 711 C CA . GLY A 1 96 ? 5.915 8.569 5.970 1.00 88.25 96 GLY A CA 1
ATOM 712 C C . GLY A 1 96 ? 5.540 9.544 7.090 1.00 88.25 96 GLY A C 1
ATOM 713 O O . GLY A 1 96 ? 5.480 9.151 8.256 1.00 88.25 96 GLY A O 1
ATOM 714 N N . LEU A 1 97 ? 5.216 10.791 6.734 1.00 90.38 97 LEU A N 1
ATOM 715 C CA . LEU A 1 97 ? 4.739 11.804 7.682 1.00 90.38 97 LEU A CA 1
ATOM 716 C C . LEU A 1 97 ? 3.431 11.386 8.361 1.00 90.38 97 LEU A C 1
ATOM 718 O O . LEU A 1 97 ? 3.283 11.581 9.566 1.00 90.38 97 LEU A O 1
ATOM 722 N N . PHE A 1 98 ? 2.509 10.773 7.616 1.00 86.44 98 PHE A N 1
ATOM 723 C CA . PHE A 1 98 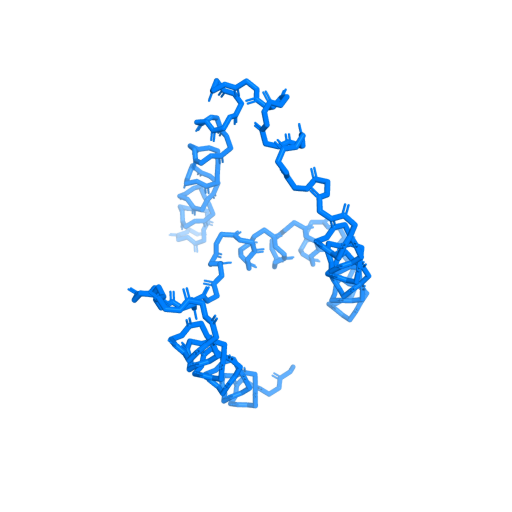? 1.246 10.269 8.149 1.00 86.44 98 PHE A CA 1
ATOM 724 C C . PHE A 1 98 ? 1.472 9.203 9.229 1.00 86.44 98 PHE A C 1
ATOM 726 O O . PHE A 1 98 ? 0.943 9.326 10.333 1.00 86.44 98 PHE A O 1
ATOM 733 N N . ILE A 1 99 ? 2.304 8.193 8.953 1.00 86.62 99 ILE A N 1
ATOM 734 C CA . ILE A 1 99 ? 2.640 7.153 9.939 1.00 86.62 99 ILE A CA 1
ATOM 735 C C . ILE A 1 99 ? 3.343 7.774 11.156 1.00 86.62 99 ILE A C 1
ATOM 737 O O . ILE A 1 99 ? 3.003 7.441 12.292 1.00 86.62 99 ILE A O 1
ATOM 741 N N . GLY A 1 100 ? 4.278 8.704 10.932 1.00 88.38 100 GLY A N 1
ATOM 742 C CA . GLY A 1 100 ? 4.978 9.415 12.003 1.00 88.38 100 GLY A CA 1
ATOM 743 C C . GLY A 1 100 ? 4.029 10.195 12.918 1.00 88.38 100 GLY A C 1
ATOM 744 O O . GLY A 1 100 ? 4.106 10.067 14.140 1.00 88.38 100 GLY A O 1
ATOM 745 N N . MET A 1 101 ? 3.077 10.938 12.345 1.00 86.38 101 MET A N 1
ATOM 746 C CA . MET A 1 101 ? 2.043 11.641 13.111 1.00 86.38 101 MET A CA 1
ATOM 747 C C . MET A 1 101 ? 1.166 10.683 13.920 1.00 86.38 101 MET A C 1
ATOM 749 O O . MET A 1 101 ? 0.875 10.966 15.080 1.00 86.38 101 MET A O 1
ATOM 753 N N . MET A 1 102 ? 0.751 9.555 13.341 1.00 82.50 102 MET A N 1
ATOM 754 C CA . MET A 1 102 ? -0.068 8.569 14.054 1.00 82.50 102 MET A CA 1
ATOM 755 C C . MET A 1 102 ? 0.677 7.947 15.243 1.00 82.50 102 MET A C 1
ATOM 757 O O . MET A 1 102 ? 0.081 7.766 16.308 1.00 82.50 102 MET A O 1
ATOM 761 N N . GLY A 1 103 ? 1.976 7.669 15.086 1.00 81.75 103 GLY A N 1
ATOM 762 C CA . GLY A 1 103 ? 2.833 7.196 16.175 1.00 81.75 103 GLY A CA 1
ATOM 763 C C . GLY A 1 103 ? 2.920 8.205 17.321 1.00 81.75 103 GLY A C 1
ATOM 764 O O . GLY A 1 103 ? 2.699 7.845 18.473 1.00 81.75 103 GLY A O 1
ATOM 765 N N . LEU A 1 104 ? 3.135 9.486 17.000 1.00 86.00 104 LEU A N 1
ATOM 766 C CA . LEU A 1 104 ? 3.176 10.566 17.994 1.00 86.00 104 LEU A CA 1
ATOM 767 C C . LEU A 1 104 ? 1.830 10.764 18.713 1.00 86.00 104 LEU A C 1
ATOM 769 O O . LEU A 1 104 ? 1.806 11.034 19.909 1.00 86.00 104 LEU A O 1
ATOM 773 N N . LYS A 1 105 ? 0.707 10.609 18.002 1.00 72.69 105 LYS A N 1
ATOM 774 C CA . LYS A 1 105 ? -0.652 10.755 18.555 1.00 72.69 105 LYS A CA 1
ATOM 775 C C . LYS A 1 105 ? -1.077 9.603 19.468 1.00 72.69 105 LYS A C 1
ATOM 777 O O . LYS A 1 105 ? -1.963 9.806 20.285 1.00 72.69 105 LYS A O 1
ATOM 782 N N . THR A 1 106 ? -0.499 8.416 19.305 1.00 62.41 106 THR A N 1
ATOM 783 C CA . THR A 1 106 ? -0.842 7.220 20.097 1.00 62.41 106 THR A CA 1
ATOM 784 C C . THR A 1 106 ? -0.097 7.171 21.437 1.00 62.41 106 THR A C 1
ATOM 786 O O . THR A 1 106 ? -0.483 6.415 22.321 1.00 62.41 106 THR A O 1
ATOM 789 N N . GLN A 1 107 ? 0.965 7.966 21.605 1.00 50.53 107 GLN A N 1
ATOM 790 C CA . GLN A 1 107 ? 1.857 7.895 22.767 1.00 50.53 107 GLN A CA 1
ATOM 791 C C . GLN A 1 107 ? 1.593 8.963 23.849 1.00 50.53 107 GLN A C 1
ATOM 793 O O . GLN A 1 107 ? 2.482 9.228 24.660 1.00 50.53 107 GLN A O 1
ATOM 798 N N . VAL A 1 108 ? 0.395 9.561 23.878 1.00 38.47 108 VAL A N 1
ATOM 799 C CA . VAL A 1 108 ? -0.068 10.471 24.946 1.00 38.47 108 VAL A CA 1
ATOM 800 C C . VAL A 1 108 ? -1.479 10.098 25.372 1.00 38.47 108 VAL A C 1
ATOM 802 O O . VAL A 1 108 ? -2.335 9.968 24.469 1.00 38.47 108 VAL A O 1
#

InterPro domains:
  IPR045018 Azaguanine-like transporters [PTHR43337] (3-107)

Foldseek 3Di:
DPPVVVVVVQVVVQVVVQVCCCPPVVDNDRRHDDVLVVVCLVCPVCPVVVDDSVVVVVVVVVVVVVVVVCVVVVCVVVVVVPDDPVNVVVVVVVSVVVVVVVVVVVPD

Radius of gyration: 16.52 Å; chains: 1; bounding box: 32×34×45 Å

pLDDT: mean 82.65, std 8.25, range [38.47, 93.56]

Organism: Escherichia coli (NCBI:txid562)

Sequence (108 aa):
MDTSAVFVTTCLIAAFGSIMMGLFANLPVALAPAMGLNAFFAFVVVQAMGLPWQVGMGAIFWGAIGLLLLTIFRVRYWMIANIPVSLRVGITSGIGLFIGMMGLKTQV

Secondary structure (DSSP, 8-state):
--HHHHHHHHHHHHHHHHHHHHHHH---------HHHHHHIIIIIIIIT---HHHHHHHHHHHHHHHHHHHHTTTHHHHHHTS-HHHHHHHHHHHHHHHHHHHHHH--